Protein AF-A0AAE6CAP8-F1 (afdb_monomer_lite)

Foldseek 3Di:
DDDDDPVNVVVVVQQCKDFPDWDWDDPDPQWIKIWTFIDRHPPDGTDIDIDTDDDDDDDDFDADPVGDTDDDD

Structure (mmCIF, N/CA/C/O backbone):
data_AF-A0AAE6CAP8-F1
#
_entry.id   AF-A0AAE6CAP8-F1
#
loop_
_atom_site.group_PDB
_atom_site.id
_atom_site.type_symbol
_atom_site.label_atom_id
_atom_site.label_alt_id
_atom_site.label_comp_id
_atom_site.label_asym_id
_atom_site.label_entity_id
_atom_site.label_seq_id
_atom_site.pdbx_PDB_ins_code
_atom_site.Cartn_x
_atom_site.Cartn_y
_atom_site.Cartn_z
_atom_site.occupancy
_atom_site.B_iso_or_equiv
_atom_site.auth_seq_id
_atom_site.auth_comp_id
_atom_site.auth_asym_id
_atom_site.auth_atom_id
_atom_site.pdbx_PDB_model_num
ATOM 1 N N . MET A 1 1 ? -24.020 -8.183 -26.920 1.00 42.44 1 MET A N 1
ATOM 2 C CA . MET A 1 1 ? -23.111 -9.152 -26.271 1.00 42.44 1 MET A CA 1
ATOM 3 C C . MET A 1 1 ? -21.999 -9.469 -27.259 1.00 42.44 1 MET A C 1
ATOM 5 O O . MET A 1 1 ? -22.245 -10.212 -28.195 1.00 42.44 1 MET A O 1
ATOM 9 N N . SER A 1 2 ? -20.840 -8.814 -27.139 1.00 44.53 2 SER A N 1
ATOM 10 C CA . SER A 1 2 ? -19.693 -9.046 -28.029 1.00 44.53 2 SER A CA 1
ATOM 11 C C . SER A 1 2 ? -18.732 -10.010 -27.338 1.00 44.53 2 SER A C 1
ATOM 13 O O . SER A 1 2 ? -18.192 -9.684 -26.282 1.00 44.53 2 SER A O 1
ATOM 15 N N . CYS A 1 3 ? -18.587 -11.217 -27.883 1.00 49.25 3 CYS A N 1
ATOM 16 C CA . CYS A 1 3 ? -17.599 -12.190 -27.430 1.00 49.25 3 CYS A CA 1
ATOM 17 C C . CYS A 1 3 ? -16.207 -11.728 -27.875 1.00 49.25 3 CYS A C 1
ATOM 19 O O . CYS A 1 3 ? -15.925 -11.666 -29.070 1.00 49.25 3 CYS A O 1
ATOM 21 N N . VAL A 1 4 ? -15.337 -11.427 -26.910 1.00 55.06 4 VAL A N 1
ATOM 22 C CA . VAL A 1 4 ? -13.902 -11.230 -27.148 1.00 55.06 4 VAL A CA 1
ATOM 23 C C . VAL A 1 4 ? -13.341 -12.528 -27.736 1.00 55.06 4 VAL A C 1
ATOM 25 O O . VAL A 1 4 ? -13.464 -13.594 -27.131 1.00 55.06 4 VAL A O 1
ATOM 28 N N . SER A 1 5 ? -12.773 -12.457 -28.941 1.00 61.81 5 SER A N 1
ATOM 29 C CA . SER A 1 5 ? -12.197 -13.626 -29.610 1.00 61.81 5 SER A CA 1
ATOM 30 C C . SER A 1 5 ? -10.874 -14.039 -28.954 1.00 61.81 5 SER A C 1
ATOM 32 O O . SER A 1 5 ? -10.117 -13.208 -28.451 1.00 61.81 5 SER A O 1
ATOM 34 N N . GLN A 1 6 ? -10.553 -15.331 -29.001 1.00 54.62 6 GLN A N 1
ATOM 35 C CA . GLN A 1 6 ? -9.349 -15.921 -28.397 1.00 54.62 6 GLN A CA 1
ATOM 36 C C . GLN A 1 6 ? -8.021 -15.329 -28.941 1.00 54.62 6 GLN A C 1
ATOM 38 O O . GLN A 1 6 ? -6.986 -15.396 -28.272 1.00 54.62 6 GLN A O 1
ATOM 43 N N . GLY A 1 7 ? -8.048 -14.686 -30.119 1.00 54.25 7 GLY A N 1
ATOM 44 C CA . GLY A 1 7 ? -6.911 -13.952 -30.692 1.00 54.25 7 GLY A CA 1
ATOM 45 C C . GLY A 1 7 ? -6.649 -12.583 -30.047 1.00 54.25 7 GLY A C 1
ATOM 46 O O . GLY A 1 7 ? -5.501 -12.151 -29.987 1.00 54.25 7 GLY A O 1
ATOM 47 N N . ASP A 1 8 ? -7.682 -11.940 -29.501 1.00 56.16 8 ASP A N 1
ATOM 48 C CA . ASP A 1 8 ? -7.604 -10.608 -28.881 1.00 56.16 8 ASP A CA 1
ATOM 49 C C . ASP A 1 8 ? -7.042 -10.689 -27.447 1.00 56.16 8 ASP A C 1
ATOM 51 O O . ASP A 1 8 ? -6.137 -9.949 -27.061 1.00 56.16 8 ASP A O 1
ATOM 55 N N . LEU A 1 9 ? -7.443 -11.727 -26.700 1.00 53.38 9 LEU A N 1
ATOM 56 C CA . LEU A 1 9 ? -6.848 -12.089 -25.404 1.00 53.38 9 LEU A CA 1
ATOM 57 C C . LEU A 1 9 ? -5.346 -12.397 -25.524 1.00 53.38 9 LEU A C 1
ATOM 59 O O . LEU A 1 9 ? -4.550 -11.995 -24.677 1.00 53.38 9 LEU A O 1
ATOM 63 N N . SER A 1 10 ? -4.943 -13.077 -26.601 1.00 55.19 10 SER A N 1
ATOM 64 C CA . SER 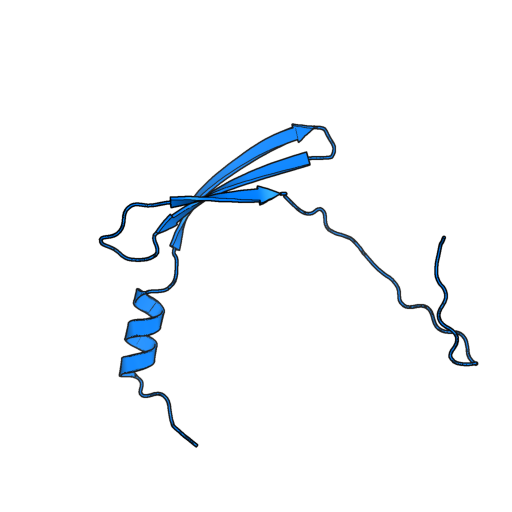A 1 10 ? -3.540 -13.442 -26.849 1.00 55.19 10 SER A CA 1
ATOM 65 C C . SER A 1 10 ? -2.658 -12.237 -27.189 1.00 55.19 10 SER A C 1
ATOM 67 O O . SER A 1 10 ? -1.446 -12.291 -26.969 1.00 55.19 10 SER A O 1
ATOM 69 N N . ARG A 1 11 ? -3.250 -11.158 -27.718 1.00 56.88 11 ARG A N 1
ATOM 70 C CA . ARG A 1 11 ? -2.574 -9.879 -27.958 1.00 56.88 11 ARG A CA 1
ATOM 71 C C . ARG A 1 11 ? -2.508 -9.043 -26.679 1.00 56.88 11 ARG A C 1
ATOM 73 O O . ARG A 1 11 ? -1.413 -8.640 -26.303 1.00 56.88 11 ARG A O 1
ATOM 80 N N . MET A 1 12 ? -3.616 -8.900 -25.946 1.00 54.81 12 MET A N 1
ATOM 81 C CA . MET A 1 12 ? -3.629 -8.215 -24.644 1.00 54.81 12 MET A CA 1
ATOM 82 C C . MET A 1 12 ? -2.592 -8.783 -23.669 1.00 54.81 12 MET A C 1
ATOM 84 O O . MET A 1 12 ? -1.851 -8.020 -23.065 1.00 54.81 12 MET A O 1
ATOM 88 N N . VAL A 1 13 ? -2.476 -10.112 -23.549 1.00 59.06 13 VAL A N 1
ATOM 89 C CA . VAL A 1 13 ? -1.492 -10.754 -22.650 1.00 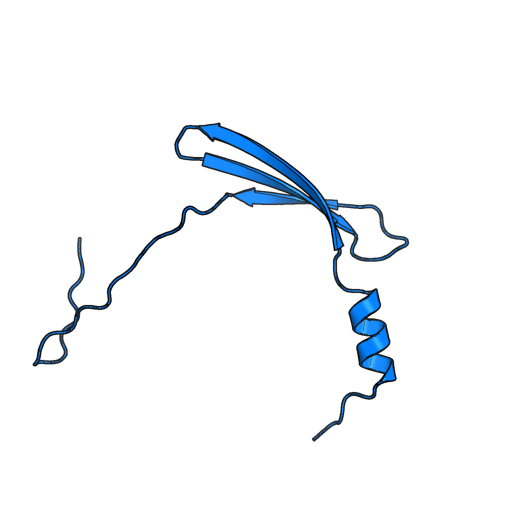59.06 13 VAL A CA 1
ATOM 90 C C . VAL A 1 13 ? -0.038 -10.459 -23.057 1.00 59.06 13 VAL A C 1
ATOM 92 O O . VAL A 1 13 ? 0.855 -10.480 -22.208 1.00 59.06 13 VAL A O 1
ATOM 95 N N . ARG A 1 14 ? 0.230 -10.173 -24.339 1.00 61.53 14 ARG A N 1
ATOM 96 C CA . ARG A 1 14 ? 1.575 -9.805 -24.816 1.00 61.53 14 ARG A CA 1
ATOM 97 C C . ARG A 1 14 ? 1.933 -8.346 -24.529 1.00 61.53 14 ARG A C 1
ATOM 99 O O . ARG A 1 14 ? 3.122 -8.084 -24.361 1.00 61.53 14 ARG A O 1
ATOM 106 N N . ASP A 1 15 ? 0.930 -7.479 -24.407 1.00 71.19 15 ASP A N 1
ATOM 107 C CA . ASP A 1 15 ? 1.071 -6.025 -24.242 1.00 71.19 15 ASP A CA 1
ATOM 108 C C . ASP A 1 15 ? 0.805 -5.555 -22.794 1.00 71.19 15 ASP A C 1
ATOM 110 O O . ASP A 1 15 ? 0.699 -4.360 -22.525 1.00 71.19 15 ASP A O 1
ATOM 114 N N . LEU A 1 16 ? 0.684 -6.482 -21.833 1.00 81.81 16 LEU A N 1
ATOM 115 C CA . LEU A 1 16 ? 0.614 -6.113 -20.420 1.00 81.81 16 LEU A CA 1
ATOM 116 C C . LEU A 1 16 ? 1.971 -5.576 -19.938 1.00 81.81 16 LEU A C 1
ATOM 118 O O . LEU A 1 16 ? 3.002 -6.192 -20.236 1.00 81.81 16 LEU A O 1
ATOM 122 N N . PRO A 1 17 ? 1.983 -4.497 -19.131 1.00 87.94 17 PRO A N 1
ATOM 123 C CA . PRO A 1 17 ? 3.212 -3.978 -18.553 1.00 87.94 17 PRO A CA 1
ATOM 124 C C . PRO A 1 17 ? 3.896 -5.042 -17.696 1.00 87.94 17 PRO A C 1
ATOM 126 O O . PRO A 1 17 ? 3.266 -5.689 -16.855 1.00 87.94 17 PRO A O 1
ATOM 129 N N . LYS A 1 18 ? 5.202 -5.210 -17.890 1.00 91.19 18 LYS A N 1
ATOM 130 C CA . LYS A 1 18 ? 6.026 -6.148 -17.127 1.00 91.19 18 LYS A CA 1
ATOM 131 C C . LYS A 1 18 ? 6.974 -5.389 -16.229 1.00 91.19 18 LYS A C 1
ATOM 133 O O . LYS A 1 18 ? 7.722 -4.538 -16.697 1.00 91.19 18 LYS A O 1
ATOM 138 N N . ILE A 1 19 ? 6.977 -5.747 -14.952 1.00 94.38 19 ILE A N 1
ATOM 139 C CA . ILE A 1 19 ? 7.971 -5.261 -14.001 1.00 94.38 19 ILE A CA 1
ATOM 140 C C . ILE A 1 19 ? 9.248 -6.075 -14.214 1.00 94.38 19 ILE A C 1
ATOM 142 O O . ILE A 1 19 ? 9.249 -7.290 -14.020 1.00 94.38 19 ILE A O 1
ATOM 146 N N . LEU A 1 20 ? 10.315 -5.407 -14.637 1.00 94.75 20 LEU A N 1
ATOM 147 C CA . LEU A 1 20 ? 11.626 -6.004 -14.886 1.00 94.75 20 LEU A CA 1
ATOM 148 C C . LEU A 1 20 ? 12.489 -6.012 -13.624 1.00 94.75 20 LEU A C 1
ATOM 150 O O . LEU A 1 20 ? 13.192 -6.984 -13.357 1.00 94.75 20 LEU A O 1
ATOM 154 N N . LYS A 1 21 ? 12.409 -4.939 -12.833 1.00 96.56 21 LYS A N 1
ATOM 155 C CA . LYS A 1 21 ? 13.182 -4.764 -11.603 1.00 96.56 21 LYS A CA 1
ATOM 156 C C . LYS A 1 21 ? 12.349 -4.031 -10.561 1.00 96.56 21 LYS A C 1
ATOM 158 O O . LYS A 1 21 ? 11.561 -3.150 -10.897 1.00 96.56 21 LYS A O 1
ATOM 163 N N . VAL A 1 22 ? 12.540 -4.396 -9.296 1.00 98.00 22 VAL A N 1
ATOM 164 C CA . VAL A 1 22 ? 11.978 -3.695 -8.137 1.00 98.00 22 VAL A CA 1
ATOM 165 C C . VAL A 1 22 ? 13.113 -3.368 -7.183 1.00 98.00 22 VAL A C 1
ATOM 167 O O . VAL A 1 22 ? 13.863 -4.259 -6.789 1.00 98.00 22 VAL A O 1
ATOM 170 N N . GLU A 1 23 ? 13.214 -2.108 -6.791 1.00 98.31 23 GLU A N 1
ATOM 171 C CA . GLU A 1 23 ? 14.174 -1.621 -5.810 1.00 98.31 23 GLU A CA 1
ATOM 172 C C . GLU A 1 23 ? 13.425 -0.894 -4.694 1.00 98.31 23 GLU A C 1
ATOM 174 O O . GLU A 1 23 ? 12.504 -0.117 -4.953 1.00 98.31 23 GLU A O 1
ATOM 179 N N . ARG A 1 24 ? 13.781 -1.196 -3.445 1.00 98.06 24 ARG A N 1
ATOM 180 C CA . ARG A 1 24 ? 13.179 -0.601 -2.252 1.00 98.06 24 ARG 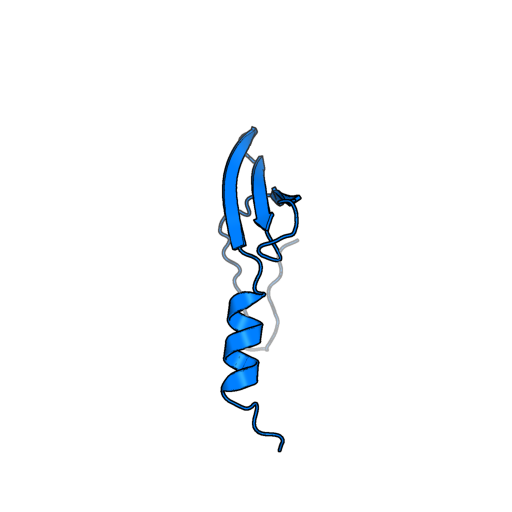A CA 1
ATOM 181 C C . ARG A 1 24 ? 14.224 0.222 -1.530 1.00 98.06 24 ARG A C 1
ATOM 183 O O . ARG A 1 24 ? 15.307 -0.279 -1.238 1.00 98.06 24 ARG A O 1
ATOM 190 N N . THR A 1 25 ? 13.878 1.459 -1.215 1.00 98.31 25 THR A N 1
ATOM 191 C CA . THR A 1 25 ? 14.752 2.381 -0.500 1.00 98.31 25 THR A CA 1
ATOM 192 C C . THR A 1 25 ? 14.035 2.865 0.747 1.00 98.31 25 THR A C 1
ATOM 194 O O . THR A 1 25 ? 13.079 3.640 0.671 1.00 98.31 25 THR A O 1
ATOM 197 N N . THR A 1 26 ? 14.497 2.413 1.910 1.00 97.50 26 THR A N 1
ATOM 198 C CA . THR A 1 26 ? 14.047 2.936 3.201 1.00 97.50 26 THR A CA 1
ATOM 199 C C . THR A 1 26 ? 14.607 4.344 3.383 1.00 97.50 26 THR A C 1
ATOM 201 O O . THR A 1 26 ? 15.819 4.530 3.478 1.00 97.50 26 THR A O 1
ATOM 204 N N . VAL A 1 27 ? 13.726 5.341 3.414 1.00 97.38 27 VAL A N 1
ATOM 205 C CA . VAL A 1 27 ? 14.089 6.755 3.605 1.00 97.38 27 VAL A CA 1
ATOM 206 C C . VAL A 1 27 ? 14.013 7.130 5.084 1.00 97.38 27 VAL A C 1
ATOM 208 O O . VAL A 1 27 ? 14.810 7.926 5.574 1.00 97.38 27 VAL A O 1
ATOM 211 N N . SER A 1 28 ? 13.050 6.559 5.809 1.00 95.81 28 SER A N 1
ATOM 212 C CA . SER A 1 28 ? 12.849 6.777 7.242 1.00 95.81 28 SER A CA 1
ATOM 213 C C . SER A 1 28 ? 12.075 5.601 7.858 1.00 95.81 28 SER A C 1
ATOM 215 O O . SER A 1 28 ? 11.605 4.737 7.116 1.00 95.81 28 SER A O 1
ATOM 217 N N . PRO A 1 29 ? 11.858 5.574 9.188 1.00 93.50 29 PRO A N 1
ATOM 218 C CA . PRO A 1 29 ? 10.994 4.572 9.822 1.00 93.50 29 PRO A CA 1
ATOM 219 C C . PRO A 1 29 ? 9.546 4.548 9.304 1.00 93.50 29 PRO A C 1
ATOM 221 O O . PRO A 1 29 ? 8.840 3.571 9.526 1.00 93.50 29 PRO A O 1
ATOM 224 N N . TRP A 1 30 ? 9.097 5.615 8.634 1.00 93.06 30 TRP A N 1
ATOM 225 C CA . TRP A 1 30 ? 7.718 5.780 8.161 1.00 93.06 30 TRP A CA 1
ATOM 226 C C . TRP A 1 30 ? 7.592 5.777 6.636 1.00 93.06 30 TRP A C 1
ATOM 228 O O . TRP A 1 30 ? 6.478 5.798 6.119 1.00 93.06 30 TRP A O 1
ATOM 238 N N . LEU A 1 31 ? 8.716 5.812 5.913 1.00 95.25 31 LEU A N 1
ATOM 239 C CA . LEU A 1 31 ? 8.738 6.015 4.470 1.00 95.25 31 LEU A CA 1
ATOM 240 C C . LEU A 1 31 ? 9.706 5.045 3.798 1.00 95.25 31 LEU A C 1
ATOM 242 O O . LEU A 1 31 ? 10.923 5.134 3.969 1.00 95.25 31 LEU A O 1
ATOM 246 N N . GLU A 1 32 ? 9.152 4.189 2.951 1.00 97.94 32 GLU A N 1
ATOM 247 C CA . GLU A 1 32 ? 9.898 3.395 1.984 1.00 97.94 32 GLU A CA 1
ATOM 248 C C . GLU A 1 32 ? 9.418 3.754 0.575 1.00 97.94 32 GLU A C 1
ATOM 250 O O . GLU A 1 32 ? 8.217 3.791 0.296 1.00 97.94 32 GLU A O 1
ATOM 255 N N . VAL A 1 33 ? 10.367 4.037 -0.315 1.00 98.00 33 VAL A N 1
ATOM 256 C CA . VAL A 1 33 ? 10.109 4.294 -1.734 1.00 98.00 33 VAL A CA 1
ATOM 257 C C . VAL A 1 33 ? 10.391 3.018 -2.516 1.00 98.00 33 VAL A C 1
ATOM 259 O O . VAL A 1 33 ? 11.427 2.383 -2.332 1.00 98.00 33 VAL A O 1
ATOM 262 N N . ILE A 1 34 ? 9.478 2.653 -3.409 1.00 98.31 34 ILE A N 1
ATOM 263 C CA . ILE A 1 34 ? 9.600 1.511 -4.309 1.00 98.31 34 ILE A CA 1
ATOM 264 C C . ILE A 1 34 ? 9.782 2.039 -5.730 1.00 98.31 34 ILE A C 1
ATOM 266 O O . ILE A 1 34 ? 8.849 2.610 -6.298 1.00 98.31 34 ILE A O 1
ATOM 270 N N . ALA A 1 35 ? 10.953 1.810 -6.316 1.00 98.31 35 ALA A N 1
ATOM 271 C CA . ALA A 1 35 ? 11.219 2.046 -7.728 1.00 98.31 35 ALA A CA 1
ATOM 272 C C . ALA A 1 35 ? 10.994 0.752 -8.525 1.00 98.31 35 ALA A C 1
ATOM 274 O O . ALA A 1 35 ? 11.473 -0.318 -8.141 1.00 98.31 35 ALA A O 1
ATOM 275 N N . ARG A 1 36 ? 10.245 0.831 -9.625 1.00 97.88 36 ARG A N 1
ATOM 276 C CA . ARG A 1 36 ? 9.951 -0.298 -10.514 1.00 97.88 36 ARG A CA 1
ATOM 277 C C . ARG A 1 36 ? 10.355 0.048 -11.933 1.00 97.88 36 ARG A C 1
ATOM 279 O O . ARG A 1 36 ? 9.825 1.003 -12.485 1.00 97.88 36 ARG A O 1
ATOM 286 N N . GLU A 1 37 ? 11.226 -0.748 -12.530 1.00 97.56 37 GLU A N 1
ATOM 287 C CA . GLU A 1 37 ? 11.472 -0.676 -13.970 1.00 97.56 37 GLU A CA 1
ATOM 288 C C . GLU A 1 37 ? 10.365 -1.456 -14.680 1.00 97.56 37 GLU A C 1
ATOM 290 O O . GLU A 1 37 ? 10.176 -2.647 -14.416 1.00 97.56 37 GLU A O 1
ATOM 295 N N . VAL A 1 38 ? 9.606 -0.785 -15.541 1.00 95.19 38 VAL A N 1
ATOM 296 C CA . VAL A 1 38 ? 8.429 -1.325 -16.224 1.00 95.19 38 VAL A CA 1
ATOM 297 C C . VAL A 1 38 ? 8.623 -1.238 -17.733 1.00 95.19 38 VAL A C 1
ATOM 299 O O . VAL A 1 38 ? 8.939 -0.181 -18.268 1.00 95.19 38 VAL A O 1
ATOM 302 N N . SER A 1 39 ? 8.400 -2.350 -18.428 1.00 93.00 39 SER A N 1
ATOM 303 C CA . SER A 1 39 ? 8.367 -2.421 -19.890 1.00 93.00 39 SER A CA 1
ATOM 304 C C . SER A 1 39 ? 6.930 -2.650 -20.357 1.00 93.00 39 SER A C 1
ATOM 306 O O . SER A 1 39 ? 6.297 -3.633 -19.971 1.00 93.00 39 SER A O 1
ATOM 308 N N . PHE A 1 40 ? 6.408 -1.733 -21.175 1.00 85.94 40 PHE A N 1
ATOM 309 C CA . PHE A 1 40 ? 5.047 -1.804 -21.731 1.00 85.94 40 PHE A CA 1
ATOM 310 C C . PHE A 1 40 ? 4.959 -2.614 -23.024 1.00 85.94 40 PHE A C 1
ATOM 312 O O . PHE A 1 40 ? 3.891 -3.088 -23.394 1.00 85.94 40 PHE A O 1
ATOM 319 N N . SER A 1 41 ? 6.077 -2.779 -23.725 1.00 84.00 41 SER A N 1
ATOM 320 C CA . SER A 1 41 ? 6.177 -3.615 -24.916 1.00 84.00 41 SER A CA 1
ATOM 321 C C . SER A 1 41 ? 7.608 -4.121 -25.063 1.00 84.00 41 SER A C 1
ATOM 323 O O . SER A 1 41 ? 8.534 -3.575 -24.465 1.00 84.00 41 SER A O 1
ATOM 325 N N . ARG A 1 42 ? 7.806 -5.164 -25.875 1.00 75.25 42 ARG A N 1
ATOM 326 C CA . ARG A 1 42 ? 9.131 -5.780 -26.071 1.00 75.25 42 ARG A CA 1
ATOM 327 C C . ARG A 1 42 ? 10.176 -4.838 -26.674 1.00 75.25 42 ARG A C 1
ATOM 329 O O . ARG A 1 42 ? 11.361 -5.089 -26.500 1.00 75.25 42 ARG A O 1
ATOM 336 N N . GLU A 1 43 ? 9.738 -3.819 -27.404 1.00 79.31 43 GLU A N 1
ATOM 337 C CA . GLU A 1 43 ? 10.602 -2.917 -28.175 1.00 79.31 43 GLU A CA 1
ATOM 338 C C . GLU A 1 43 ? 10.765 -1.549 -27.501 1.00 79.31 43 GLU A C 1
ATOM 340 O O . GLU A 1 43 ? 11.680 -0.800 -27.835 1.00 79.31 43 GLU A O 1
ATOM 345 N N . ALA A 1 44 ? 9.900 -1.223 -26.535 1.00 81.62 44 ALA A N 1
ATOM 346 C CA . ALA A 1 44 ? 10.004 0.005 -25.762 1.00 81.62 44 ALA A CA 1
ATOM 347 C C . ALA A 1 44 ? 11.092 -0.107 -24.688 1.00 81.62 44 ALA A C 1
ATOM 349 O O . ALA A 1 44 ? 11.271 -1.154 -24.057 1.00 81.62 44 ALA A O 1
ATOM 350 N N . ALA A 1 45 ? 11.785 1.007 -24.450 1.00 88.31 45 ALA A N 1
ATOM 351 C CA . ALA A 1 45 ? 12.676 1.135 -23.309 1.00 88.31 45 ALA A CA 1
ATOM 352 C C . ALA A 1 45 ? 11.895 0.949 -21.999 1.00 88.31 45 ALA A C 1
ATOM 354 O O . ALA A 1 45 ? 10.717 1.294 -21.905 1.00 88.31 45 ALA A O 1
ATOM 355 N N . ALA A 1 46 ? 12.561 0.392 -20.989 1.00 92.75 46 ALA A N 1
ATOM 356 C CA . ALA A 1 46 ? 11.989 0.317 -19.657 1.00 92.75 46 ALA A CA 1
ATOM 357 C C . ALA A 1 46 ? 11.919 1.718 -19.034 1.00 92.75 46 ALA A C 1
ATOM 359 O O . ALA A 1 46 ? 12.865 2.499 -19.138 1.00 92.75 46 ALA A O 1
ATOM 360 N N . GLU A 1 47 ? 10.811 2.009 -18.365 1.00 94.75 47 GLU A N 1
ATOM 361 C CA . GLU A 1 47 ? 10.585 3.257 -17.639 1.00 94.75 47 GLU A CA 1
ATOM 362 C C . GLU A 1 47 ? 10.552 2.994 -16.132 1.00 94.75 47 GLU A C 1
ATOM 364 O O . GLU A 1 47 ? 10.052 1.961 -15.682 1.00 94.75 47 GLU A O 1
ATOM 369 N N . THR A 1 48 ? 11.062 3.933 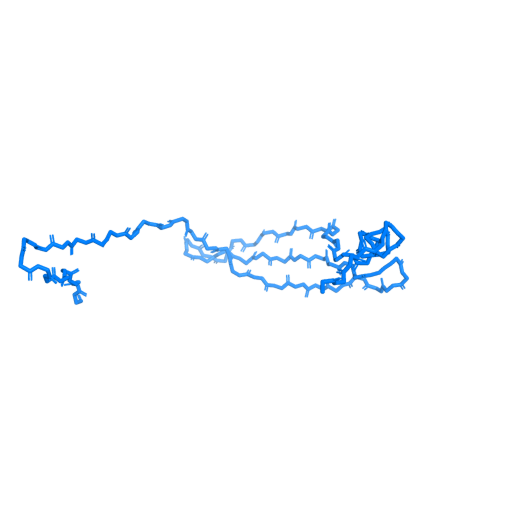-15.334 1.00 96.56 48 THR A N 1
ATOM 370 C CA . THR A 1 48 ? 11.073 3.805 -13.871 1.00 96.56 48 THR A CA 1
ATOM 371 C C . THR A 1 48 ? 9.848 4.471 -13.255 1.00 96.56 48 THR A C 1
ATOM 373 O O . THR A 1 48 ? 9.674 5.685 -13.349 1.00 96.56 48 THR A O 1
ATOM 376 N N . TYR A 1 49 ? 9.038 3.686 -12.549 1.00 96.81 49 TYR A N 1
ATOM 377 C CA . TYR A 1 49 ? 7.885 4.149 -11.781 1.00 96.81 49 TYR A CA 1
ATOM 378 C C . TYR A 1 49 ? 8.176 4.117 -10.290 1.00 96.81 49 TYR A C 1
ATOM 380 O O . TYR A 1 49 ? 8.610 3.098 -9.751 1.00 96.81 49 TYR A O 1
ATOM 388 N N . TYR A 1 50 ? 7.857 5.214 -9.614 1.00 97.38 50 TYR A N 1
ATOM 389 C CA . TYR A 1 50 ? 8.007 5.339 -8.172 1.00 97.38 50 TYR A CA 1
ATOM 390 C C . TYR A 1 50 ? 6.661 5.183 -7.474 1.00 97.38 50 TYR A C 1
ATOM 392 O O . TYR A 1 50 ? 5.648 5.731 -7.905 1.00 97.38 50 TYR A O 1
ATOM 400 N N . ALA A 1 51 ? 6.660 4.450 -6.369 1.00 97.19 51 ALA A N 1
ATOM 401 C CA . ALA A 1 51 ? 5.535 4.360 -5.454 1.00 97.19 51 ALA A CA 1
ATOM 402 C C . ALA A 1 51 ? 6.032 4.468 -4.015 1.00 97.19 51 ALA A C 1
ATOM 404 O O . ALA A 1 51 ? 7.188 4.167 -3.728 1.00 97.19 51 ALA A O 1
ATOM 405 N N . ILE A 1 52 ? 5.141 4.836 -3.103 1.00 97.00 52 ILE A N 1
ATOM 406 C CA . ILE A 1 52 ? 5.399 4.730 -1.669 1.00 97.00 52 ILE A CA 1
ATOM 407 C C . ILE A 1 52 ? 4.901 3.369 -1.187 1.00 97.00 52 ILE A C 1
ATOM 409 O O . ILE A 1 52 ? 3.797 2.955 -1.549 1.00 97.00 52 ILE A O 1
ATOM 413 N N . ALA A 1 53 ? 5.710 2.661 -0.400 1.00 96.25 53 ALA A N 1
ATOM 414 C CA . ALA A 1 53 ? 5.266 1.449 0.271 1.00 96.25 53 ALA A CA 1
ATOM 415 C C . ALA A 1 53 ? 4.173 1.817 1.280 1.00 96.25 53 ALA A C 1
ATOM 417 O O . ALA A 1 53 ? 4.387 2.636 2.173 1.00 96.25 53 ALA A O 1
ATOM 418 N N . GLN A 1 54 ? 2.990 1.233 1.111 1.00 92.62 54 GLN A N 1
ATOM 419 C CA . GLN A 1 54 ? 1.876 1.440 2.024 1.00 92.62 54 GLN A CA 1
ATOM 420 C C . GLN A 1 54 ? 1.925 0.351 3.098 1.00 92.62 54 GLN A C 1
ATOM 422 O O . GLN A 1 54 ? 1.921 -0.826 2.734 1.00 92.62 54 GLN A O 1
ATOM 427 N N . PRO A 1 55 ? 2.007 0.707 4.392 1.00 88.75 55 PRO A N 1
ATOM 428 C CA . PRO A 1 55 ? 1.875 -0.275 5.454 1.00 88.75 55 PRO A CA 1
ATOM 429 C C . PRO A 1 55 ? 0.456 -0.843 5.457 1.00 88.75 55 PRO A C 1
ATOM 431 O O . PRO A 1 55 ? -0.509 -0.144 5.133 1.00 88.75 55 PRO A O 1
ATOM 434 N N . ASP A 1 56 ? 0.332 -2.103 5.860 1.00 91.81 56 ASP A N 1
ATOM 435 C CA . ASP A 1 56 ? -0.974 -2.707 6.084 1.00 91.81 56 ASP A CA 1
ATOM 436 C C . ASP A 1 56 ? -1.712 -1.936 7.184 1.00 91.81 56 ASP A C 1
ATOM 438 O O . ASP A 1 56 ? -1.140 -1.590 8.222 1.00 91.81 56 ASP A O 1
ATOM 442 N N . TYR A 1 57 ? -2.997 -1.662 6.963 1.00 91.88 57 TYR A N 1
ATOM 443 C CA . TYR A 1 57 ? -3.845 -0.996 7.941 1.00 91.88 57 TYR A CA 1
ATOM 444 C C . TYR A 1 57 ? -5.197 -1.694 8.051 1.00 91.88 57 TYR A C 1
ATOM 446 O O . TYR A 1 57 ? -5.712 -2.272 7.094 1.00 91.88 57 TYR A O 1
ATOM 454 N N . VAL A 1 58 ? -5.782 -1.620 9.244 1.00 95.38 58 VAL A N 1
ATOM 455 C CA . VAL A 1 58 ? -7.127 -2.123 9.520 1.00 95.38 58 VAL A CA 1
ATOM 456 C C . VAL A 1 58 ? -8.032 -0.932 9.793 1.00 95.38 58 VAL A C 1
ATOM 458 O O . VAL A 1 58 ? -7.695 -0.053 10.583 1.00 95.38 58 VAL A O 1
ATOM 461 N N . ALA A 1 59 ? -9.194 -0.922 9.149 1.00 94.62 59 ALA A N 1
ATOM 462 C CA . ALA A 1 59 ? -10.283 -0.010 9.458 1.00 94.62 59 ALA A CA 1
ATOM 463 C C . ALA A 1 59 ? -11.494 -0.820 9.926 1.00 94.62 59 ALA A C 1
ATOM 465 O O . ALA A 1 59 ? -11.754 -1.913 9.421 1.00 94.62 59 ALA A O 1
ATOM 466 N N . VAL A 1 60 ? -12.237 -0.279 10.889 1.00 95.50 60 VAL A N 1
ATOM 467 C CA . VAL A 1 60 ? -13.451 -0.903 11.422 1.00 95.50 60 VAL A CA 1
ATOM 468 C C . VAL A 1 60 ? -14.627 0.022 11.158 1.00 95.50 60 VAL A C 1
ATOM 470 O O . VAL A 1 60 ? -14.592 1.193 11.526 1.00 95.50 60 VAL A O 1
ATOM 473 N N . LEU A 1 61 ? -15.682 -0.522 10.552 1.00 96.56 61 LEU A N 1
ATOM 474 C CA . LEU A 1 61 ? -16.982 0.132 10.487 1.00 96.56 61 LEU A CA 1
ATOM 475 C C . LEU A 1 61 ? -17.822 -0.349 11.670 1.00 96.56 61 LEU A C 1
ATOM 477 O O . LEU A 1 61 ? -18.379 -1.445 11.640 1.00 96.56 61 LEU A O 1
ATOM 481 N N . ALA A 1 62 ? -17.890 0.463 12.720 1.00 96.62 62 ALA A N 1
ATOM 482 C CA . ALA A 1 62 ? -18.738 0.188 13.871 1.00 96.62 62 ALA A CA 1
ATOM 483 C C . ALA A 1 62 ? -20.075 0.925 13.730 1.00 96.62 62 ALA A C 1
ATOM 485 O O . ALA A 1 62 ? -20.101 2.130 13.467 1.00 96.62 62 ALA A O 1
ATOM 486 N N . MET A 1 63 ? -21.174 0.189 13.917 1.00 97.81 63 MET A N 1
ATOM 487 C CA . MET A 1 63 ? -22.536 0.698 13.790 1.00 97.81 63 MET A CA 1
ATOM 488 C C . MET A 1 63 ? -23.341 0.408 15.060 1.00 97.81 63 MET A C 1
ATOM 490 O O . MET A 1 63 ? -23.266 -0.694 15.605 1.00 97.81 63 MET A O 1
ATOM 494 N N . THR A 1 64 ? -24.101 1.392 15.539 1.00 96.75 64 THR A N 1
ATOM 495 C CA . THR A 1 64 ? -25.028 1.204 16.664 1.00 96.75 64 THR A CA 1
ATOM 496 C C . THR A 1 64 ? -26.281 0.443 16.222 1.00 96.75 64 THR A C 1
ATOM 498 O O . THR A 1 64 ? -26.565 0.327 15.029 1.00 96.75 64 THR A O 1
ATOM 501 N N . THR A 1 65 ? -27.083 -0.038 17.177 1.00 97.19 65 THR A N 1
ATOM 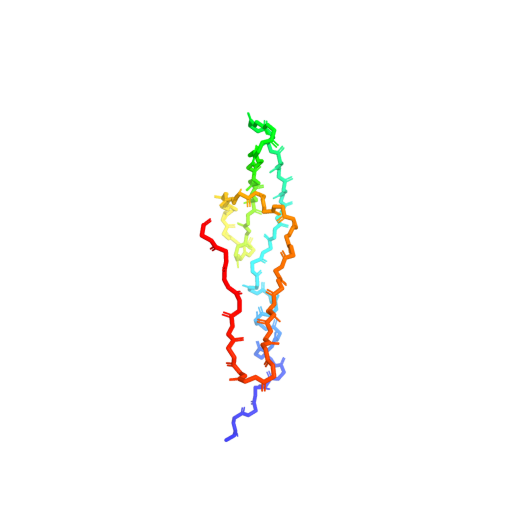502 C CA . THR A 1 65 ? -28.418 -0.601 16.888 1.00 97.19 65 THR A CA 1
ATOM 503 C C . THR A 1 65 ? -29.320 0.383 16.145 1.00 97.19 65 THR A C 1
ATOM 505 O O . THR A 1 65 ? -30.165 -0.024 15.355 1.00 97.19 65 THR A O 1
ATOM 508 N N . ASP A 1 66 ? -29.079 1.679 16.340 1.00 97.38 66 ASP A N 1
ATOM 509 C CA . ASP A 1 66 ? -29.846 2.774 15.752 1.00 97.38 66 ASP A CA 1
ATOM 510 C C . ASP A 1 66 ? -29.245 3.238 14.413 1.00 97.38 66 ASP A C 1
ATOM 512 O O . ASP A 1 66 ? -29.545 4.327 13.930 1.00 97.38 66 ASP A O 1
ATOM 516 N N . SER A 1 67 ? -28.379 2.417 13.805 1.00 96.94 67 SER A N 1
ATOM 517 C CA . SER A 1 67 ? -27.739 2.665 12.504 1.00 96.94 67 SER A CA 1
ATOM 518 C C . SER A 1 67 ? -26.826 3.899 12.451 1.00 96.94 67 SER A C 1
ATOM 520 O O . SER A 1 67 ? -26.610 4.473 11.384 1.00 96.94 67 SER A O 1
ATOM 522 N N . GLN A 1 68 ? -26.255 4.313 13.585 1.00 97.69 68 GLN A N 1
ATOM 523 C CA . GLN A 1 68 ? -25.269 5.399 13.627 1.00 97.69 68 GLN A CA 1
ATOM 524 C C . GLN A 1 68 ? -23.852 4.846 13.463 1.00 97.69 68 GLN A C 1
ATOM 526 O O . GLN A 1 68 ? -23.530 3.804 14.032 1.00 97.69 68 GLN A O 1
ATOM 531 N N . ILE A 1 69 ? -22.998 5.552 12.717 1.00 97.56 69 ILE A N 1
ATOM 532 C CA . ILE A 1 69 ? -21.600 5.165 12.480 1.00 97.56 69 ILE A CA 1
ATOM 533 C C . ILE A 1 69 ? -20.689 5.866 13.489 1.00 97.56 69 ILE A C 1
ATOM 535 O O . ILE A 1 69 ? -20.737 7.088 13.630 1.00 97.56 69 ILE A O 1
ATOM 539 N N . LEU A 1 70 ? -19.828 5.097 14.158 1.00 96.56 70 LEU A N 1
ATOM 540 C CA . LEU A 1 70 ? -18.820 5.647 15.064 1.00 96.56 70 LEU A CA 1
ATOM 541 C C . LEU A 1 70 ? -17.594 6.121 14.276 1.00 96.56 70 LEU A C 1
ATOM 543 O O . LEU A 1 70 ? -16.977 5.345 13.547 1.00 96.56 70 LEU A O 1
ATOM 547 N N . LEU A 1 71 ? -17.232 7.392 14.457 1.00 95.94 71 LEU A N 1
ATOM 548 C CA . LEU A 1 71 ? -16.059 8.026 13.856 1.00 95.94 71 LEU A CA 1
ATOM 549 C C . LEU A 1 71 ? -15.134 8.565 14.954 1.00 95.94 71 LEU A C 1
ATOM 551 O O . LEU A 1 71 ? -15.599 9.035 15.992 1.00 95.94 71 LEU A O 1
ATOM 555 N N . VAL A 1 72 ? -13.826 8.510 14.708 1.00 93.81 72 VAL A N 1
ATOM 556 C CA . VAL A 1 72 ? -12.794 9.104 15.574 1.00 93.81 72 VAL A CA 1
ATOM 557 C C . VAL A 1 72 ? -12.403 10.469 15.001 1.00 93.81 72 VAL A C 1
ATOM 559 O O . VAL A 1 72 ? -12.380 10.633 13.780 1.00 93.81 72 VAL A O 1
ATOM 562 N N . ARG A 1 73 ? -12.136 11.445 15.876 1.00 87.81 73 ARG A N 1
ATOM 563 C CA . ARG A 1 73 ? -11.675 12.791 15.511 1.00 87.81 73 ARG A CA 1
ATOM 564 C C . ARG A 1 73 ? -10.158 12.895 15.566 1.00 87.81 73 ARG A C 1
ATOM 566 O O . ARG A 1 73 ? -9.589 12.362 16.542 1.00 87.81 73 ARG A O 1
#

Sequence (73 aa):
MSCVSQGDLSRMVRDLPKILKVERTTVSPWLEVIAREVSFSREAA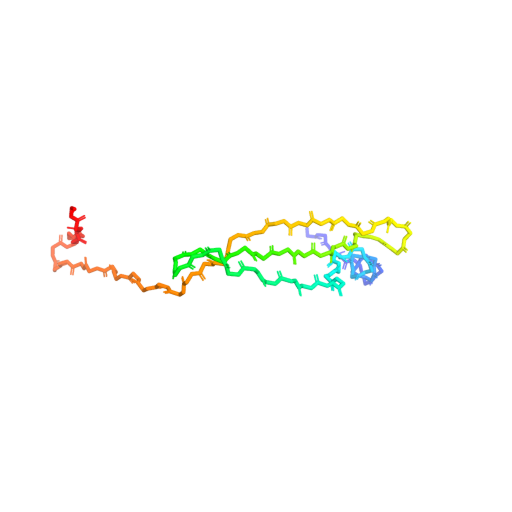AETYYAIAQPDYVAVLAMTTDSQILLVR

Organism: NCBI:txid1325095

pLDDT: mean 86.03, std 16.56, range [42.44, 98.31]

Radius of gyration: 21.28 Å; chains: 1; bounding box: 45×29×48 Å

Secondary structure (DSSP, 8-state):
-----HHHHHHHTTSS-EEEEEEEEEEETTEEEEEEEEESSSSSPPEEEEEEPPPP------B-TTSPBP---